Protein AF-X1VU81-F1 (afdb_monomer_lite)

Organism: NCBI:txid412755

Radius of gyration: 10.72 Å; chains: 1; bounding box: 28×13×25 Å

Foldseek 3Di:
DEEEEAQDPPCPVSVVVQVVCVVVVDDHDYPHYHDHPVRQVVVCVVVVDPDYD

Structure (mmCIF, N/CA/C/O backbone):
data_AF-X1VU81-F1
#
_entry.id   AF-X1VU81-F1
#
loop_
_atom_site.group_PDB
_atom_site.id
_atom_site.type_symbol
_atom_site.label_atom_id
_atom_site.label_alt_id
_atom_site.label_comp_id
_atom_site.label_asym_id
_atom_site.label_entity_id
_atom_site.label_seq_id
_atom_site.pdbx_PDB_ins_code
_atom_site.Cartn_x
_atom_site.Cartn_y
_atom_site.Cartn_z
_atom_site.occupancy
_atom_site.B_iso_or_equiv
_atom_site.auth_seq_id
_atom_site.auth_comp_id
_atom_site.auth_asym_id
_atom_site.auth_atom_id
_atom_site.pdbx_PDB_model_num
ATOM 1 N N . MET A 1 1 ? 0.193 -1.853 3.559 1.00 95.00 1 MET A N 1
ATOM 2 C CA . MET A 1 1 ? 0.696 -1.022 2.439 1.00 95.00 1 MET A CA 1
ATOM 3 C C . MET A 1 1 ? 0.947 -1.891 1.218 1.00 95.00 1 MET A C 1
ATOM 5 O O . MET A 1 1 ? 1.322 -3.042 1.396 1.00 95.00 1 MET A O 1
ATOM 9 N N . VAL A 1 2 ? 0.752 -1.353 0.013 1.00 97.12 2 VAL A N 1
ATOM 10 C CA . VAL A 1 2 ? 1.111 -2.000 -1.258 1.00 97.12 2 VAL A CA 1
ATOM 11 C C . VAL A 1 2 ? 2.162 -1.147 -1.969 1.00 97.12 2 VAL A C 1
ATOM 13 O O . VAL A 1 2 ? 1.932 0.047 -2.191 1.00 97.12 2 VAL A O 1
ATOM 16 N N . ALA A 1 3 ? 3.301 -1.743 -2.319 1.00 96.81 3 ALA A N 1
ATOM 17 C CA . ALA A 1 3 ? 4.448 -1.043 -2.882 1.00 96.81 3 ALA A CA 1
ATOM 18 C C . ALA A 1 3 ? 5.059 -1.744 -4.102 1.00 96.81 3 ALA A C 1
ATOM 20 O O . ALA A 1 3 ? 4.901 -2.941 -4.322 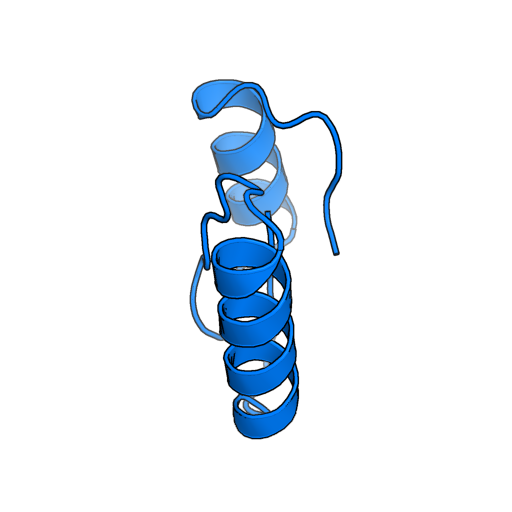1.00 96.81 3 ALA A O 1
ATOM 21 N N . LYS A 1 4 ? 5.768 -0.969 -4.931 1.00 95.19 4 LYS A N 1
ATOM 22 C CA . LYS A 1 4 ? 6.390 -1.461 -6.168 1.00 95.19 4 LYS A CA 1
ATOM 23 C C . LYS A 1 4 ? 7.857 -1.037 -6.237 1.00 95.19 4 LYS A C 1
ATOM 25 O O . LYS A 1 4 ? 8.131 0.116 -6.585 1.00 95.19 4 LYS A O 1
ATOM 30 N N . PRO A 1 5 ? 8.795 -1.940 -5.898 1.00 94.31 5 PRO A N 1
ATOM 31 C CA . PRO A 1 5 ? 10.202 -1.592 -5.834 1.00 94.31 5 PRO A CA 1
ATOM 32 C C . PRO A 1 5 ? 10.853 -1.458 -7.222 1.00 94.31 5 PRO A C 1
ATOM 34 O O . PRO A 1 5 ? 10.499 -2.153 -8.178 1.00 94.31 5 PRO A O 1
ATOM 37 N N . GLY A 1 6 ? 11.869 -0.602 -7.324 1.00 93.50 6 GLY A N 1
ATOM 38 C CA . GLY A 1 6 ? 12.808 -0.557 -8.447 1.00 93.50 6 GLY A CA 1
ATOM 39 C C . GLY A 1 6 ? 12.224 0.015 -9.739 1.00 93.50 6 GLY A C 1
ATOM 40 O O . GLY 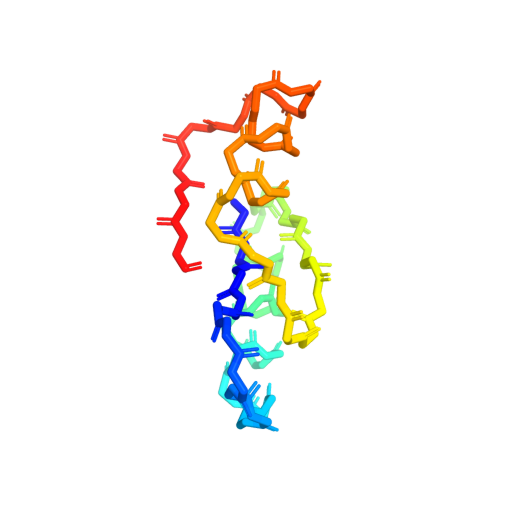A 1 6 ? 11.716 1.124 -9.759 1.00 93.50 6 GLY A O 1
ATOM 41 N N . LEU A 1 7 ? 12.339 -0.703 -10.858 1.00 93.12 7 LEU A N 1
ATOM 42 C CA . LEU A 1 7 ? 11.845 -0.240 -12.168 1.00 93.12 7 LEU A CA 1
ATOM 43 C C . LEU A 1 7 ? 10.471 -0.816 -12.537 1.00 93.12 7 LEU A C 1
ATOM 45 O O . LEU A 1 7 ? 9.993 -0.604 -13.654 1.00 93.12 7 LEU A O 1
ATOM 49 N N . ASP A 1 8 ? 9.829 -1.528 -11.611 1.00 87.88 8 ASP A N 1
ATOM 50 C CA . ASP A 1 8 ? 8.589 -2.244 -11.877 1.00 87.88 8 ASP A CA 1
ATOM 51 C C . ASP A 1 8 ? 7.431 -1.285 -12.195 1.00 87.88 8 ASP A C 1
ATOM 53 O O . ASP A 1 8 ? 6.953 -0.530 -11.345 1.00 87.88 8 ASP A O 1
ATOM 57 N N . GLY A 1 9 ? 6.991 -1.319 -13.456 1.00 90.81 9 GLY A N 1
ATOM 58 C CA . GLY A 1 9 ? 5.878 -0.525 -13.970 1.00 90.81 9 GLY A CA 1
ATOM 59 C C . GLY A 1 9 ? 4.530 -1.251 -13.978 1.00 90.81 9 GLY A C 1
ATOM 60 O O . GLY A 1 9 ? 3.534 -0.669 -14.409 1.00 90.81 9 GLY A O 1
ATOM 61 N N . HIS A 1 10 ? 4.467 -2.516 -13.549 1.00 94.62 10 HIS A N 1
ATOM 62 C CA . HIS A 1 10 ? 3.227 -3.291 -13.584 1.00 94.62 10 HIS A CA 1
ATOM 63 C C . HIS A 1 10 ? 2.285 -2.852 -12.466 1.00 94.62 10 HIS A C 1
ATOM 65 O O . HIS A 1 10 ? 2.420 -3.260 -11.315 1.00 94.62 10 HIS A O 1
ATOM 71 N N . ASP A 1 11 ? 1.296 -2.045 -12.822 1.00 94.81 11 ASP A N 1
ATOM 72 C CA . ASP A 1 11 ? 0.454 -1.358 -11.841 1.00 94.81 11 ASP A CA 1
ATOM 73 C C . ASP A 1 11 ? -0.938 -1.988 -11.666 1.00 94.81 11 ASP A C 1
ATOM 75 O O . ASP A 1 11 ? -1.560 -1.920 -10.608 1.00 94.81 11 ASP A O 1
ATOM 79 N N . ARG A 1 12 ? -1.455 -2.637 -12.715 1.00 96.81 12 ARG A N 1
ATOM 80 C CA . ARG A 1 12 ? -2.861 -3.067 -12.763 1.00 96.81 12 ARG A CA 1
ATOM 81 C C . ARG A 1 12 ? -3.229 -4.017 -11.621 1.00 96.81 12 ARG A C 1
ATOM 83 O O . ARG A 1 12 ? -4.249 -3.809 -10.972 1.00 96.81 12 ARG A O 1
ATOM 90 N N . GLY A 1 13 ? -2.407 -5.040 -11.382 1.00 96.44 13 GLY A N 1
ATOM 91 C CA . GLY A 1 13 ? -2.640 -6.009 -10.308 1.00 96.44 13 GLY A CA 1
ATOM 92 C C . GLY A 1 13 ? -2.592 -5.354 -8.929 1.00 96.44 13 GLY A C 1
ATOM 93 O O . GLY A 1 13 ? -3.518 -5.531 -8.143 1.00 96.44 13 GLY A O 1
ATOM 94 N N . ALA A 1 14 ? -1.579 -4.517 -8.681 1.00 96.06 14 ALA A N 1
ATOM 95 C CA . ALA A 1 14 ? -1.425 -3.792 -7.421 1.00 96.06 14 ALA A CA 1
ATOM 96 C C . ALA A 1 14 ? -2.641 -2.902 -7.120 1.00 96.06 14 ALA A C 1
ATOM 98 O O . ALA A 1 14 ? -3.161 -2.922 -6.006 1.00 96.06 14 ALA A O 1
ATOM 99 N N . LYS A 1 15 ? -3.163 -2.189 -8.125 1.00 96.12 15 LYS A N 1
ATOM 100 C CA . LYS A 1 15 ? -4.381 -1.374 -7.993 1.00 96.12 15 LYS 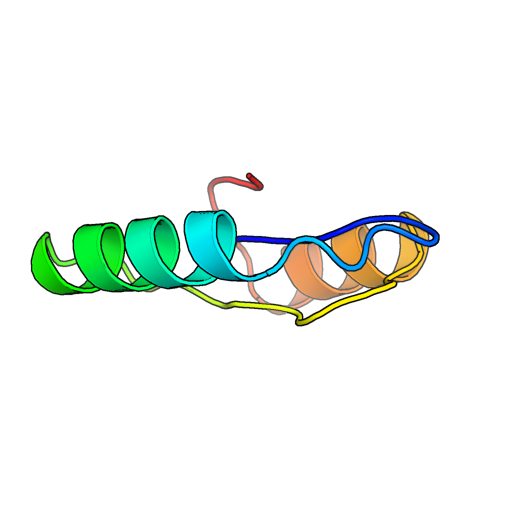A CA 1
ATOM 101 C C . LYS A 1 15 ? -5.636 -2.195 -7.713 1.00 96.12 15 LYS A C 1
ATOM 103 O O . LYS A 1 15 ? -6.439 -1.793 -6.874 1.00 96.12 15 LYS A O 1
ATOM 108 N N . ILE A 1 16 ? -5.814 -3.330 -8.394 1.00 97.94 16 ILE A N 1
ATOM 109 C CA . ILE A 1 16 ? -6.970 -4.213 -8.168 1.00 97.94 16 ILE A CA 1
ATOM 110 C C . ILE A 1 16 ? -6.936 -4.774 -6.746 1.00 97.94 16 ILE A C 1
ATOM 112 O O . ILE A 1 16 ? -7.934 -4.679 -6.041 1.00 97.94 16 ILE A O 1
ATOM 116 N N . VAL A 1 17 ? -5.786 -5.293 -6.310 1.00 97.44 17 VAL A N 1
ATOM 117 C CA . VAL A 1 17 ? -5.603 -5.822 -4.951 1.00 97.44 17 VAL A CA 1
ATOM 118 C C . VAL A 1 17 ? -5.819 -4.723 -3.915 1.00 97.44 17 VAL A C 1
ATOM 120 O O . VAL A 1 17 ? -6.568 -4.923 -2.965 1.00 97.44 17 VAL A O 1
ATOM 123 N N . SER A 1 18 ? -5.243 -3.536 -4.130 1.00 97.50 18 SER A N 1
ATOM 124 C CA . SER A 1 18 ? -5.414 -2.399 -3.217 1.00 97.50 18 SER A CA 1
ATOM 125 C C . SER A 1 18 ? -6.881 -2.010 -3.065 1.00 97.50 18 SER A C 1
ATOM 127 O O . SER A 1 18 ? -7.332 -1.735 -1.957 1.00 97.50 18 SER A O 1
ATOM 129 N N . ARG A 1 19 ? -7.644 -2.008 -4.166 1.00 97.94 19 ARG A N 1
ATOM 130 C CA . ARG A 1 19 ? -9.081 -1.738 -4.123 1.00 97.94 19 ARG A CA 1
ATOM 131 C C . ARG A 1 19 ? -9.850 -2.849 -3.415 1.00 97.94 19 ARG A C 1
ATOM 133 O O . ARG A 1 19 ? -10.636 -2.539 -2.534 1.00 97.94 19 ARG A O 1
ATOM 140 N N . ALA A 1 20 ? -9.585 -4.111 -3.741 1.00 98.38 20 ALA A N 1
ATOM 141 C CA . ALA A 1 20 ? -10.258 -5.246 -3.114 1.00 98.38 20 ALA A CA 1
ATOM 142 C C . ALA A 1 20 ? -10.027 -5.298 -1.593 1.00 98.38 20 ALA A C 1
ATOM 144 O O . ALA A 1 20 ? -10.956 -5.562 -0.837 1.00 98.38 20 ALA A O 1
ATOM 145 N N . LEU A 1 21 ? -8.810 -4.996 -1.132 1.00 98.06 21 LEU A N 1
ATOM 146 C CA . LEU A 1 21 ? -8.494 -4.904 0.295 1.00 98.06 21 LEU A CA 1
ATOM 147 C C . LEU A 1 21 ? -9.245 -3.747 0.972 1.00 98.06 21 LEU A C 1
ATOM 149 O O . LEU A 1 21 ? -9.782 -3.931 2.060 1.00 98.06 21 LEU A O 1
ATOM 153 N N . ARG A 1 22 ? -9.346 -2.582 0.318 1.00 97.88 22 ARG A N 1
ATOM 154 C CA . ARG A 1 22 ? -10.166 -1.467 0.826 1.00 97.88 22 ARG A CA 1
ATOM 155 C C . ARG A 1 22 ? -11.646 -1.832 0.903 1.00 97.88 22 ARG A C 1
ATOM 157 O O . ARG A 1 22 ? -12.280 -1.549 1.912 1.00 97.88 22 ARG A O 1
ATOM 164 N N . ASP A 1 23 ? -12.176 -2.503 -0.118 1.00 98.38 23 ASP A N 1
ATOM 165 C CA . ASP A 1 23 ? -13.563 -2.982 -0.133 1.00 98.38 23 ASP A CA 1
ATOM 166 C C . ASP A 1 23 ? -13.817 -4.015 0.989 1.00 98.38 23 ASP A C 1
ATOM 168 O O . ASP A 1 23 ? -14.923 -4.099 1.516 1.00 98.38 23 ASP A O 1
ATOM 172 N N . ALA A 1 24 ? -12.783 -4.756 1.408 1.00 98.31 24 ALA A N 1
ATOM 173 C CA . ALA A 1 24 ? -12.814 -5.669 2.553 1.00 98.31 24 ALA A CA 1
ATOM 174 C C . ALA A 1 24 ? -12.612 -4.979 3.923 1.00 98.31 24 ALA A C 1
ATOM 176 O O . ALA A 1 24 ? -12.561 -5.664 4.944 1.00 98.31 24 ALA A O 1
ATOM 177 N N . GLY A 1 25 ? -12.502 -3.647 3.964 1.00 98.12 25 GLY A N 1
ATOM 178 C CA . GLY A 1 25 ? -12.403 -2.857 5.196 1.00 98.12 25 GLY A CA 1
ATOM 179 C C . GLY A 1 25 ? -10.980 -2.579 5.686 1.00 98.12 25 GLY A C 1
ATOM 180 O O . GLY A 1 25 ? -10.820 -2.023 6.770 1.00 98.12 25 GLY A O 1
ATOM 181 N N . PHE A 1 26 ? -9.948 -2.934 4.916 1.00 98.12 26 PHE A N 1
ATOM 182 C CA . PHE A 1 26 ? -8.568 -2.596 5.266 1.00 98.12 26 PHE A CA 1
ATOM 183 C C . PHE A 1 26 ? -8.251 -1.143 4.909 1.00 98.12 26 PHE A C 1
ATOM 185 O O . PHE A 1 26 ? -8.590 -0.659 3.826 1.00 98.12 26 PHE A O 1
ATOM 192 N N . GLU A 1 27 ? -7.489 -0.474 5.770 1.00 97.75 27 GLU A N 1
ATOM 193 C CA . GLU A 1 27 ? -6.798 0.750 5.384 1.00 97.75 27 GLU A CA 1
ATOM 194 C C . GLU A 1 27 ? -5.572 0.394 4.534 1.00 97.75 27 GLU A C 1
ATOM 196 O O . GLU A 1 27 ? -4.675 -0.342 4.951 1.00 97.75 27 GLU A O 1
ATOM 201 N N . VAL A 1 28 ? -5.552 0.872 3.288 1.00 97.81 28 VAL A N 1
ATOM 202 C CA . VAL A 1 28 ? -4.514 0.505 2.317 1.00 97.81 28 VAL A CA 1
ATOM 203 C C . VAL A 1 28 ? -3.861 1.743 1.741 1.00 97.81 28 VAL A C 1
ATOM 205 O O . VAL A 1 28 ? -4.493 2.510 1.010 1.0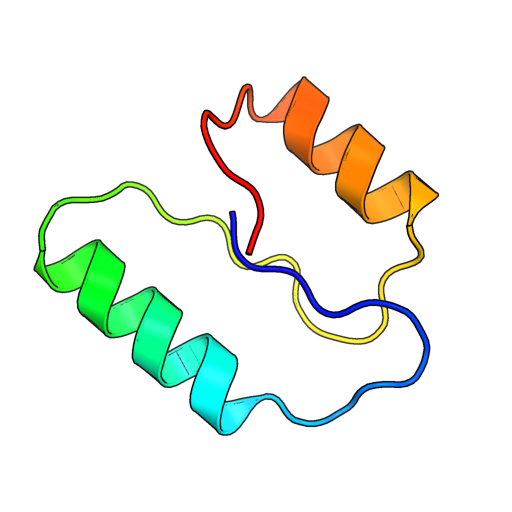0 97.81 28 VAL A O 1
ATOM 208 N N . ILE A 1 29 ? -2.560 1.854 1.968 1.00 97.44 29 ILE A N 1
ATOM 209 C CA . ILE A 1 29 ? -1.688 2.865 1.373 1.00 97.44 29 ILE A CA 1
ATOM 210 C C . ILE A 1 29 ? -1.030 2.266 0.132 1.00 97.44 29 ILE A C 1
ATOM 212 O O . ILE A 1 29 ? -0.411 1.204 0.219 1.00 97.44 29 ILE A O 1
ATOM 216 N N . TYR A 1 30 ? -1.181 2.930 -1.016 1.00 96.69 30 TYR A N 1
ATOM 217 C CA . TYR A 1 30 ? -0.524 2.552 -2.268 1.00 96.69 30 TYR A CA 1
ATOM 218 C C . TYR A 1 30 ? 0.593 3.552 -2.578 1.00 96.69 30 TYR A C 1
ATOM 220 O O . TYR A 1 30 ? 0.310 4.726 -2.814 1.00 96.69 30 TYR A O 1
ATOM 228 N N . THR A 1 31 ? 1.851 3.101 -2.589 1.00 95.31 31 THR A N 1
ATOM 229 C CA . THR A 1 31 ? 3.022 3.998 -2.715 1.00 95.31 31 THR A CA 1
ATOM 230 C C . THR A 1 31 ? 3.331 4.420 -4.157 1.00 95.31 31 THR A C 1
ATOM 232 O O . THR A 1 31 ? 4.190 5.277 -4.404 1.00 95.31 31 THR A O 1
ATOM 235 N N . GLY A 1 32 ? 2.612 3.851 -5.126 1.00 93.31 32 GLY A N 1
ATOM 236 C CA . GLY A 1 32 ? 2.860 4.065 -6.545 1.00 93.31 32 GLY A CA 1
ATOM 237 C C . GLY A 1 32 ? 3.992 3.195 -7.085 1.00 93.31 32 GLY A C 1
ATOM 238 O O . GLY A 1 32 ? 4.403 2.210 -6.476 1.00 93.31 32 GLY A O 1
ATOM 239 N N . LEU A 1 33 ? 4.475 3.563 -8.270 1.00 95.81 33 LEU A N 1
ATOM 240 C CA . LEU A 1 33 ? 5.490 2.812 -9.001 1.00 95.81 33 LEU A CA 1
ATOM 241 C C . LEU A 1 33 ? 6.899 3.292 -8.668 1.00 95.81 33 LEU A C 1
ATOM 243 O O . LEU A 1 33 ? 7.112 4.462 -8.355 1.00 95.81 33 LEU A O 1
ATOM 247 N N . ARG A 1 34 ? 7.854 2.387 -8.877 1.00 94.12 34 ARG A N 1
ATOM 248 C CA . ARG A 1 34 ? 9.289 2.665 -8.911 1.00 94.12 34 ARG A CA 1
ATOM 249 C C . ARG A 1 34 ? 9.869 3.297 -7.649 1.00 94.12 34 ARG A C 1
ATOM 251 O O . ARG A 1 34 ? 10.600 4.281 -7.718 1.00 94.12 34 ARG A O 1
ATOM 258 N N . ARG A 1 35 ? 9.531 2.725 -6.498 1.00 95.62 35 ARG A N 1
ATOM 259 C CA . ARG A 1 35 ? 10.078 3.147 -5.205 1.00 95.62 35 ARG A CA 1
ATOM 260 C C . ARG A 1 35 ? 11.363 2.410 -4.884 1.00 95.62 35 ARG A C 1
ATOM 262 O O . ARG A 1 35 ? 11.512 1.245 -5.250 1.00 95.62 35 ARG A O 1
ATOM 269 N N . THR A 1 36 ? 12.301 3.054 -4.205 1.00 97.00 36 THR A N 1
ATOM 270 C CA . THR A 1 36 ? 13.444 2.312 -3.662 1.00 97.00 36 THR A CA 1
ATOM 271 C C . THR A 1 36 ? 13.010 1.531 -2.417 1.00 97.00 36 THR A C 1
ATOM 273 O O . THR A 1 36 ? 12.026 1.901 -1.769 1.00 97.00 36 THR A O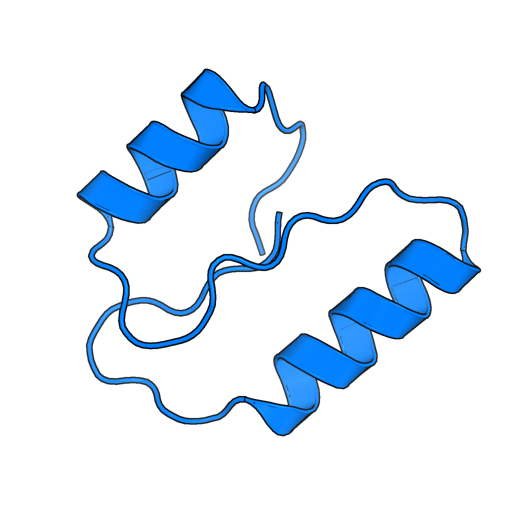 1
ATOM 276 N N . PRO A 1 37 ? 13.701 0.438 -2.056 1.00 96.88 37 PRO A N 1
ATOM 277 C CA . PRO A 1 37 ? 13.433 -0.259 -0.800 1.00 96.88 37 PRO A CA 1
ATOM 278 C C . PRO A 1 37 ? 13.475 0.671 0.422 1.00 96.88 37 PRO A C 1
ATOM 280 O O . PRO A 1 37 ? 12.637 0.545 1.309 1.00 96.88 37 PRO A O 1
ATOM 283 N N . GLU A 1 38 ? 14.389 1.641 0.444 1.00 97.88 38 GLU A N 1
ATOM 284 C CA . GLU A 1 38 ? 14.537 2.609 1.536 1.00 97.88 38 GLU A CA 1
ATOM 285 C C . GLU A 1 38 ? 13.314 3.525 1.649 1.00 97.88 38 GLU A C 1
ATOM 287 O O . GLU A 1 38 ? 12.817 3.748 2.753 1.00 97.88 38 GLU A O 1
ATOM 292 N N . GL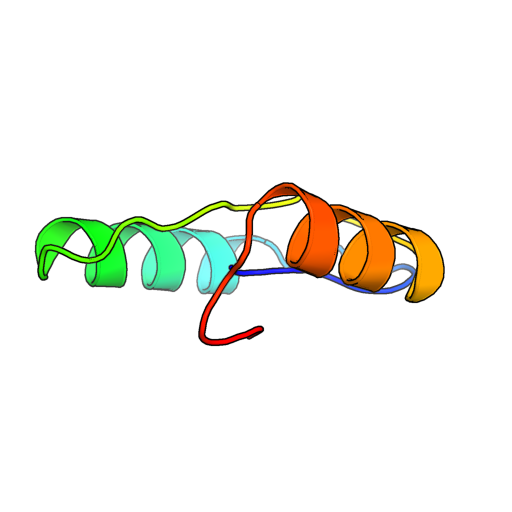U A 1 39 ? 12.784 4.008 0.520 1.00 97.44 39 GLU A N 1
ATOM 293 C CA . GLU A 1 39 ? 11.544 4.793 0.494 1.00 97.44 39 GLU A CA 1
ATOM 294 C C . GLU A 1 39 ? 10.352 3.974 1.005 1.00 97.44 39 GLU A C 1
ATOM 296 O O . GLU A 1 39 ? 9.539 4.479 1.779 1.00 97.44 39 GLU A O 1
ATOM 301 N N . ILE A 1 40 ? 10.255 2.699 0.604 1.00 97.44 40 ILE A N 1
ATOM 302 C CA . ILE A 1 40 ? 9.176 1.798 1.035 1.00 97.44 40 ILE A CA 1
ATOM 303 C C . ILE A 1 40 ? 9.253 1.561 2.545 1.00 97.44 40 ILE A C 1
ATOM 305 O O . ILE A 1 40 ? 8.242 1.671 3.231 1.00 97.44 40 ILE A O 1
ATOM 309 N N . VAL A 1 41 ? 10.438 1.262 3.077 1.00 97.88 41 VAL A N 1
ATOM 310 C CA . VAL A 1 41 ? 10.625 1.035 4.517 1.00 97.88 41 VAL A CA 1
ATOM 311 C C . VAL A 1 41 ? 10.342 2.309 5.309 1.00 97.88 41 VAL A C 1
ATOM 313 O O . VAL A 1 41 ? 9.655 2.251 6.326 1.00 97.88 41 VAL A O 1
ATOM 316 N N . SER A 1 42 ? 10.810 3.466 4.833 1.00 98.06 42 SER A N 1
ATOM 317 C CA . SER A 1 42 ? 10.540 4.747 5.489 1.00 98.06 42 SER A CA 1
ATOM 318 C C . SER A 1 42 ? 9.040 5.040 5.559 1.00 98.06 42 SER A C 1
ATOM 320 O O . SER A 1 42 ? 8.541 5.371 6.633 1.00 98.06 42 SER A O 1
ATOM 322 N N . ALA A 1 43 ? 8.311 4.827 4.458 1.00 97.62 43 ALA A N 1
ATOM 323 C CA . ALA A 1 43 ? 6.859 4.972 4.428 1.00 97.62 43 ALA A CA 1
ATOM 324 C C . ALA A 1 43 ? 6.161 3.972 5.363 1.00 97.62 43 ALA A C 1
ATOM 326 O O . ALA A 1 43 ? 5.265 4.354 6.101 1.00 97.62 43 ALA A O 1
ATOM 327 N N . ALA A 1 44 ? 6.597 2.710 5.392 1.00 98.06 44 ALA A N 1
ATOM 328 C CA . ALA A 1 44 ? 6.008 1.701 6.271 1.00 98.06 44 ALA A CA 1
ATOM 329 C C . ALA A 1 44 ? 6.112 2.071 7.759 1.00 98.06 44 ALA A C 1
ATOM 331 O O . ALA A 1 44 ? 5.173 1.825 8.508 1.00 98.06 44 ALA A O 1
ATOM 332 N N . ILE A 1 45 ? 7.243 2.658 8.167 1.00 98.12 45 ILE A N 1
ATOM 333 C CA . ILE A 1 45 ? 7.477 3.107 9.545 1.00 98.12 45 ILE A CA 1
ATOM 334 C C . ILE A 1 45 ? 6.646 4.354 9.861 1.00 98.12 45 ILE A C 1
ATOM 336 O O . ILE A 1 45 ? 6.046 4.424 10.927 1.00 98.12 45 ILE A O 1
ATOM 340 N N . GLN A 1 46 ? 6.615 5.338 8.956 1.00 97.94 46 GLN A N 1
ATOM 341 C CA . GLN A 1 46 ? 5.856 6.581 9.160 1.00 97.94 46 GLN A CA 1
ATOM 342 C C . GLN A 1 46 ? 4.353 6.326 9.273 1.00 97.94 46 GLN A C 1
ATOM 344 O O . GLN A 1 46 ? 3.680 6.952 10.084 1.00 97.94 46 GLN A O 1
ATOM 349 N N . GLU A 1 47 ? 3.858 5.394 8.468 1.00 97.56 47 GLU A N 1
ATOM 350 C CA . GLU A 1 47 ? 2.446 5.032 8.393 1.00 97.56 47 GLU A CA 1
ATOM 351 C C . GLU A 1 47 ? 2.076 3.876 9.341 1.00 97.56 47 GLU A C 1
ATOM 353 O O . GLU A 1 47 ? 0.943 3.406 9.315 1.00 97.56 47 GLU A O 1
ATOM 358 N N . ASP A 1 48 ? 3.038 3.390 10.136 1.00 97.75 48 ASP A N 1
ATOM 359 C CA . ASP A 1 48 ? 2.890 2.317 11.131 1.00 97.75 48 ASP A CA 1
ATOM 360 C C . ASP A 1 48 ? 2.097 1.094 10.624 1.00 97.75 48 ASP A C 1
ATOM 362 O O . ASP A 1 48 ? 1.151 0.598 11.241 1.00 97.75 48 ASP A O 1
ATOM 366 N N . VAL A 1 49 ? 2.448 0.610 9.429 1.00 97.50 49 VAL A N 1
ATOM 367 C CA . VAL A 1 49 ? 1.655 -0.433 8.766 1.00 97.50 49 VAL A CA 1
ATOM 368 C C . VAL A 1 49 ? 1.945 -1.817 9.331 1.00 97.50 49 VAL A C 1
ATOM 370 O O . VAL A 1 49 ? 3.093 -2.220 9.500 1.00 97.50 49 VAL A O 1
ATOM 373 N N . ASN A 1 50 ? 0.897 -2.626 9.502 1.00 97.94 50 ASN A N 1
ATOM 374 C CA . ASN A 1 50 ? 1.067 -4.000 9.986 1.00 97.94 50 ASN A CA 1
ATOM 375 C C . ASN A 1 50 ? 1.682 -4.943 8.936 1.00 97.94 50 ASN A C 1
ATOM 377 O O . ASN A 1 50 ? 2.252 -5.970 9.295 1.00 97.94 50 ASN A O 1
ATOM 381 N N . LEU A 1 51 ? 1.520 -4.638 7.640 1.00 97.25 51 LEU A N 1
ATOM 382 C CA . LEU A 1 51 ? 1.944 -5.485 6.519 1.00 97.25 51 LEU A CA 1
ATOM 383 C C . LEU A 1 51 ? 2.392 -4.648 5.308 1.00 97.25 51 LEU A C 1
ATOM 385 O O . LEU A 1 51 ? 1.789 -3.615 4.990 1.00 97.25 51 LEU A O 1
ATOM 389 N N . ILE A 1 52 ? 3.395 -5.154 4.583 1.00 96.94 52 ILE A N 1
ATOM 390 C CA . ILE A 1 52 ? 3.874 -4.635 3.292 1.00 96.94 52 ILE A CA 1
ATOM 391 C C . ILE A 1 52 ? 3.679 -5.729 2.237 1.00 96.94 52 ILE A C 1
ATOM 393 O O . ILE A 1 52 ? 4.120 -6.859 2.446 1.00 96.94 52 ILE A O 1
ATOM 397 N N . GLY A 1 53 ? 3.024 -5.391 1.125 1.00 93.88 53 GLY A N 1
ATOM 398 C CA . GLY A 1 53 ? 2.820 -6.264 -0.034 1.00 93.88 53 GLY A CA 1
ATOM 399 C C . GLY A 1 53 ? 3.198 -5.607 -1.349 1.00 93.88 53 GLY A C 1
ATOM 400 O O . GLY A 1 53 ? 3.355 -4.365 -1.371 1.00 93.88 53 GLY A O 1
#

Secondary structure (DSSP, 8-state):
-B--BTT----HHHHHHHHHHHHTT----B--SSB-HHHHHHHHHHTT-S---

Sequence (53 aa):
MVAKPGLDGHDRGAKIVSRALRDAGFEVIYTGLRRTPEEIVSAAIQEDVNLIG

InterPro domains:
  IPR006158 Cobalamin (vitamin B12)-binding domain [PF02310] (2-53)
  IPR006158 Cobalamin (vitamin B12)-binding domain [PS51332] (1-53)
  IPR006159 Methylmalonyl-CoA mutase, C-terminal [TIGR00640] (1-53)
  IPR036724 Cobalamin-binding domain superfamily [SSF52242] (1-53)

pLDDT: mean 96.48, std 2.05, range [87.88, 98.38]